Protein AF-A0A2U1TKS6-F1 (afdb_monomer_lite)

pLDDT: mean 81.39, std 15.03, range [42.94, 94.88]

Structure (mmCIF, N/CA/C/O backbone):
data_AF-A0A2U1TKS6-F1
#
_entry.id   AF-A0A2U1TKS6-F1
#
loop_
_atom_site.group_PDB
_atom_site.id
_atom_site.type_symbol
_atom_site.label_atom_id
_atom_site.label_alt_id
_atom_site.label_comp_id
_atom_site.label_asym_id
_atom_site.label_entity_id
_atom_site.label_seq_id
_atom_site.pdbx_PDB_ins_code
_atom_site.Cartn_x
_atom_site.Cartn_y
_atom_site.Cartn_z
_atom_site.occupancy
_atom_site.B_iso_or_equiv
_atom_site.auth_seq_id
_atom_site.auth_comp_id
_atom_site.auth_asym_id
_atom_site.auth_atom_id
_atom_site.pdbx_PDB_model_num
ATOM 1 N N . MET A 1 1 ? -7.427 -8.996 22.376 1.00 46.34 1 MET A N 1
ATOM 2 C CA . MET A 1 1 ? -8.128 -9.813 21.365 1.00 46.34 1 MET A CA 1
ATOM 3 C C . MET A 1 1 ? -8.877 -8.839 20.470 1.00 46.34 1 MET A C 1
ATOM 5 O O . MET A 1 1 ? -9.653 -8.060 21.004 1.00 46.34 1 MET A O 1
ATOM 9 N N . TYR A 1 2 ? -8.538 -8.770 19.176 1.00 42.94 2 TYR A N 1
ATOM 10 C CA . TYR A 1 2 ? -9.098 -7.809 18.207 1.00 42.94 2 TYR A CA 1
ATOM 11 C C . TYR A 1 2 ? -10.504 -8.237 17.784 1.00 42.94 2 TYR A C 1
ATOM 13 O O . TYR A 1 2 ? -10.754 -8.671 16.663 1.00 42.94 2 TYR A O 1
ATOM 21 N N . ASP A 1 3 ? -11.394 -8.178 18.760 1.00 50.84 3 ASP A N 1
ATOM 22 C CA . ASP A 1 3 ? -12.765 -8.631 18.687 1.00 50.84 3 ASP A CA 1
ATOM 23 C C . ASP A 1 3 ? -13.631 -7.468 18.201 1.00 50.84 3 ASP A C 1
ATOM 25 O O . ASP A 1 3 ? -13.960 -6.576 18.974 1.00 50.84 3 ASP A O 1
ATOM 29 N N . ASN A 1 4 ? -13.853 -7.400 16.885 1.00 53.84 4 ASN A N 1
ATOM 30 C CA . ASN A 1 4 ? -14.971 -6.716 16.222 1.00 53.84 4 ASN A CA 1
ATOM 31 C C . ASN A 1 4 ? -14.912 -7.051 14.722 1.00 53.84 4 ASN A C 1
ATOM 33 O O . ASN A 1 4 ? -14.368 -6.318 13.892 1.00 53.84 4 ASN A O 1
ATOM 37 N N . GLY A 1 5 ? -15.434 -8.228 14.382 1.00 59.56 5 GLY A N 1
ATOM 38 C CA . GLY A 1 5 ? -15.431 -8.791 13.038 1.00 59.56 5 GLY A CA 1
ATOM 39 C C . GLY A 1 5 ? -16.249 -8.003 12.012 1.00 59.56 5 GLY A C 1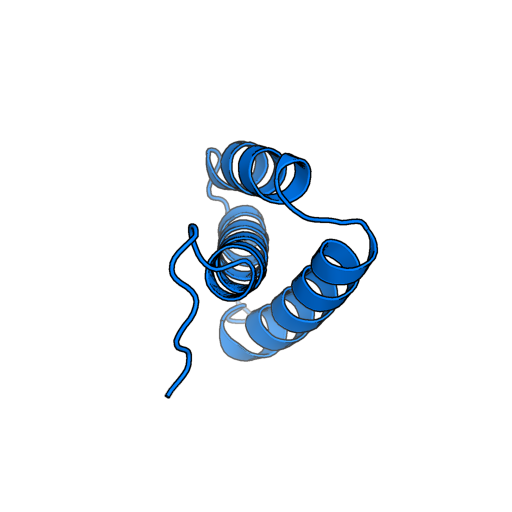
ATOM 40 O O . GLY A 1 5 ? -17.430 -8.276 11.813 1.00 59.56 5 GLY A O 1
ATOM 41 N N . ARG A 1 6 ? -15.588 -7.110 11.267 1.00 53.59 6 ARG A N 1
ATOM 42 C CA . ARG A 1 6 ? -16.023 -6.635 9.940 1.00 53.59 6 ARG A CA 1
ATOM 43 C C . ARG A 1 6 ? -14.805 -6.345 9.055 1.00 53.59 6 ARG A C 1
ATOM 45 O O . ARG A 1 6 ? -14.411 -5.195 8.936 1.00 53.59 6 ARG A O 1
ATOM 52 N N . GLY A 1 7 ? -14.205 -7.384 8.461 1.00 52.03 7 GLY A N 1
ATOM 53 C CA . GLY A 1 7 ? -13.221 -7.258 7.366 1.00 52.03 7 GLY A CA 1
ATOM 54 C C . GLY A 1 7 ? -12.122 -6.224 7.631 1.00 52.03 7 GLY A C 1
ATOM 55 O O . GLY A 1 7 ? -12.135 -5.141 7.056 1.00 52.03 7 GLY A O 1
ATOM 56 N N . VAL A 1 8 ? -11.239 -6.570 8.559 1.00 55.22 8 VAL A N 1
ATOM 57 C CA . VAL A 1 8 ? -10.245 -5.750 9.259 1.00 55.22 8 VAL A CA 1
ATOM 58 C C . VAL A 1 8 ? -9.625 -4.614 8.406 1.00 55.22 8 VAL A C 1
ATOM 60 O O . VAL A 1 8 ? -8.901 -4.880 7.447 1.00 55.22 8 VAL A O 1
ATOM 63 N N . PRO A 1 9 ? -9.819 -3.330 8.775 1.00 61.16 9 PRO A N 1
ATOM 64 C CA . PRO A 1 9 ? -9.127 -2.187 8.163 1.00 61.16 9 PRO A CA 1
ATOM 65 C C . PRO A 1 9 ? -7.601 -2.342 8.156 1.00 61.16 9 PRO A C 1
ATOM 67 O O . PRO A 1 9 ? -6.942 -1.944 7.200 1.00 61.16 9 PRO A O 1
ATOM 70 N N . GLN A 1 10 ? -7.061 -2.985 9.192 1.00 64.50 10 GLN A N 1
ATOM 71 C CA . GLN A 1 10 ? -5.640 -3.284 9.344 1.00 64.50 10 GLN A CA 1
ATOM 72 C C . GLN A 1 10 ? -5.096 -4.171 8.213 1.00 64.50 10 GLN A C 1
ATOM 74 O O . GLN A 1 10 ? -4.017 -3.893 7.685 1.00 64.50 10 GLN A O 1
ATOM 79 N N . ASP A 1 11 ? -5.864 -5.172 7.770 1.00 81.31 11 ASP A N 1
ATOM 80 C CA . ASP A 1 11 ? -5.464 -6.037 6.654 1.00 81.31 11 ASP A CA 1
ATOM 81 C C . ASP A 1 11 ? -5.445 -5.260 5.337 1.00 81.31 11 ASP A C 1
ATOM 83 O O . ASP A 1 11 ? -4.545 -5.437 4.519 1.00 81.31 11 ASP A O 1
ATOM 87 N N . TYR A 1 12 ? -6.392 -4.338 5.133 1.00 85.62 12 TYR A N 1
ATOM 88 C CA . TYR A 1 12 ? -6.401 -3.477 3.950 1.00 85.62 12 TYR A CA 1
ATOM 89 C C . TYR A 1 12 ? -5.216 -2.504 3.935 1.00 85.62 12 TYR A C 1
ATOM 91 O O . TYR A 1 12 ? -4.621 -2.275 2.883 1.00 85.62 12 TYR A O 1
ATOM 99 N N . GLN A 1 13 ? -4.816 -1.962 5.085 1.00 87.62 13 GLN A N 1
ATOM 100 C CA . GLN A 1 13 ? -3.635 -1.100 5.171 1.00 87.62 13 GLN A CA 1
ATOM 101 C C . GLN A 1 13 ? -2.355 -1.859 4.803 1.00 87.62 13 GLN A C 1
ATOM 103 O O . GLN A 1 13 ? -1.539 -1.368 4.018 1.00 87.62 13 GLN A O 1
ATOM 108 N N . GLN A 1 14 ? -2.204 -3.083 5.315 1.00 87.62 14 GLN A N 1
ATOM 109 C CA . GLN A 1 14 ? -1.082 -3.954 4.970 1.00 87.62 14 GLN A CA 1
ATOM 110 C C . GLN A 1 14 ? -1.140 -4.415 3.508 1.00 87.62 14 GLN A C 1
ATOM 112 O O . GLN A 1 14 ? -0.116 -4.420 2.826 1.00 87.62 14 GLN A O 1
ATOM 117 N N . ALA A 1 15 ? -2.324 -4.742 2.986 1.00 90.50 15 ALA A N 1
ATOM 118 C CA . ALA A 1 15 ? -2.508 -5.131 1.591 1.00 90.50 15 ALA A CA 1
ATOM 119 C C . ALA A 1 15 ? -2.135 -3.992 0.634 1.00 90.50 15 ALA A C 1
ATOM 121 O O . ALA A 1 15 ? -1.430 -4.219 -0.347 1.00 90.50 15 ALA A O 1
ATOM 122 N N . TYR A 1 16 ? -2.540 -2.754 0.933 1.00 92.81 16 TYR A N 1
ATOM 123 C CA . TYR A 1 16 ? -2.126 -1.581 0.164 1.00 92.81 16 TYR A CA 1
ATOM 124 C C . TYR A 1 16 ? -0.598 -1.446 0.130 1.00 92.81 16 TYR A C 1
ATOM 126 O O . TYR A 1 16 ? -0.031 -1.212 -0.939 1.00 92.81 16 TYR A O 1
ATOM 134 N N . ALA A 1 17 ? 0.072 -1.637 1.272 1.00 91.38 17 ALA A N 1
ATOM 135 C CA . ALA A 1 17 ? 1.529 -1.604 1.357 1.00 91.38 17 ALA A CA 1
ATOM 136 C C . ALA A 1 17 ? 2.188 -2.697 0.500 1.00 91.38 17 ALA A C 1
ATOM 138 O O . ALA A 1 17 ? 3.097 -2.401 -0.276 1.00 91.38 17 ALA A O 1
ATOM 139 N N . TRP A 1 18 ? 1.691 -3.934 0.568 1.00 91.00 18 TRP A N 1
ATOM 140 C CA . TRP A 1 18 ? 2.172 -5.042 -0.259 1.00 91.00 18 TRP A CA 1
ATOM 141 C C . TRP A 1 18 ? 1.978 -4.795 -1.753 1.00 91.00 18 TRP A C 1
ATOM 143 O O . TRP A 1 18 ? 2.918 -4.976 -2.523 1.00 91.00 18 TRP A O 1
ATOM 153 N N . TYR A 1 19 ? 0.802 -4.323 -2.173 1.00 92.88 19 TYR A N 1
ATOM 154 C CA . TYR A 1 19 ? 0.551 -3.994 -3.575 1.00 92.88 19 TYR A CA 1
ATOM 155 C C . TYR A 1 19 ? 1.388 -2.804 -4.053 1.00 92.88 19 TYR A C 1
ATOM 157 O O . TYR A 1 19 ? 1.819 -2.779 -5.201 1.00 92.88 19 TYR A O 1
ATOM 165 N N . ALA A 1 20 ? 1.673 -1.825 -3.191 1.00 91.81 20 ALA A N 1
ATOM 166 C CA . ALA A 1 20 ? 2.574 -0.730 -3.540 1.00 91.81 20 ALA A CA 1
ATOM 167 C C . ALA A 1 20 ? 4.000 -1.237 -3.817 1.00 91.81 20 ALA A C 1
ATOM 169 O O . ALA A 1 20 ? 4.605 -0.834 -4.810 1.00 91.81 20 ALA A O 1
ATOM 170 N N . VAL A 1 21 ? 4.509 -2.153 -2.990 1.00 90.31 21 VAL A N 1
ATOM 171 C CA . VAL A 1 21 ? 5.823 -2.780 -3.203 1.00 90.31 21 VAL A CA 1
ATOM 172 C C . VAL A 1 21 ? 5.820 -3.696 -4.428 1.00 90.31 21 VAL A C 1
ATOM 174 O O . VAL A 1 21 ? 6.745 -3.639 -5.233 1.00 90.31 21 VAL A O 1
ATOM 177 N N . ALA A 1 22 ? 4.782 -4.512 -4.616 1.00 90.25 22 ALA A N 1
ATOM 178 C CA . ALA A 1 22 ? 4.660 -5.388 -5.780 1.00 90.25 22 ALA A CA 1
ATOM 179 C C . ALA A 1 22 ? 4.620 -4.589 -7.093 1.00 90.25 22 ALA A C 1
ATOM 181 O O . ALA A 1 22 ? 5.325 -4.933 -8.039 1.00 90.25 22 ALA A O 1
ATOM 182 N N . ALA A 1 23 ? 3.891 -3.468 -7.120 1.00 91.38 23 ALA A N 1
ATOM 183 C CA . ALA A 1 23 ? 3.857 -2.566 -8.269 1.00 91.38 23 ALA A CA 1
ATOM 184 C C . ALA A 1 23 ? 5.251 -2.023 -8.618 1.00 91.38 23 ALA A C 1
ATOM 186 O O . ALA A 1 23 ? 5.609 -1.941 -9.789 1.00 91.38 23 ALA A O 1
ATOM 187 N N . ALA A 1 24 ? 6.063 -1.693 -7.612 1.00 87.75 24 ALA A N 1
ATOM 188 C CA . ALA A 1 24 ? 7.432 -1.234 -7.833 1.00 87.75 24 ALA A CA 1
ATOM 189 C C . ALA A 1 24 ? 8.399 -2.348 -8.260 1.00 87.75 24 ALA A C 1
ATOM 191 O O . ALA A 1 24 ? 9.392 -2.067 -8.922 1.00 87.75 24 ALA A O 1
ATOM 192 N N . ASN A 1 25 ? 8.099 -3.601 -7.919 1.00 86.75 25 ASN A N 1
ATOM 193 C CA . ASN A 1 25 ? 8.833 -4.773 -8.397 1.00 86.75 25 ASN A CA 1
ATOM 194 C C . ASN A 1 25 ? 8.389 -5.237 -9.801 1.00 86.75 25 ASN A C 1
ATOM 196 O O . ASN A 1 25 ? 8.893 -6.245 -10.291 1.00 86.75 25 ASN A O 1
ATOM 200 N N . GLY A 1 26 ? 7.472 -4.517 -10.461 1.0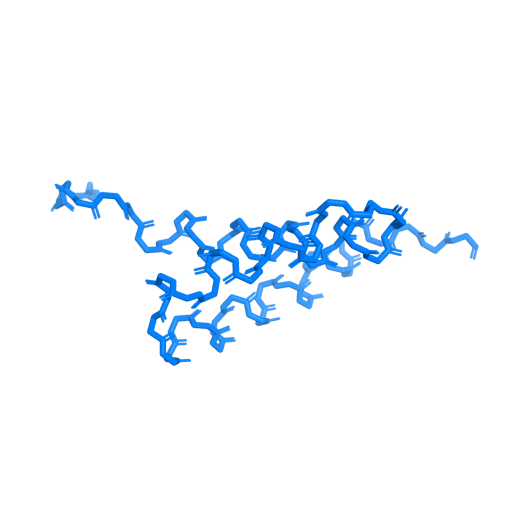0 89.69 26 GLY A N 1
ATOM 201 C CA . GLY A 1 26 ? 7.033 -4.806 -11.830 1.00 89.69 26 GLY A CA 1
ATOM 202 C C . GLY A 1 26 ? 5.765 -5.656 -11.944 1.00 89.69 26 GLY A C 1
ATOM 203 O O . GLY A 1 26 ? 5.455 -6.139 -13.032 1.00 89.69 26 GLY A O 1
ATOM 204 N N . ASP A 1 27 ? 5.013 -5.849 -10.857 1.00 90.31 27 ASP A N 1
ATOM 205 C CA . ASP A 1 27 ? 3.701 -6.494 -10.935 1.00 90.31 27 ASP A CA 1
ATOM 206 C C . ASP A 1 27 ? 2.670 -5.539 -11.560 1.00 90.31 27 ASP A C 1
ATOM 208 O O . ASP A 1 27 ? 2.257 -4.546 -10.956 1.00 90.31 27 ASP A O 1
ATOM 212 N N . ASN A 1 28 ? 2.219 -5.869 -12.770 1.00 93.25 28 ASN A N 1
ATOM 213 C CA . ASN A 1 28 ? 1.249 -5.079 -13.532 1.00 93.25 28 ASN A CA 1
ATOM 214 C C . ASN A 1 28 ? -0.172 -5.093 -12.934 1.00 93.25 28 ASN A C 1
ATOM 216 O O . ASN A 1 28 ? -0.965 -4.191 -13.208 1.00 93.25 28 ASN A O 1
ATOM 220 N N . ASN A 1 29 ? -0.517 -6.091 -12.115 1.00 91.12 29 ASN A N 1
ATOM 221 C CA . ASN A 1 29 ? -1.825 -6.191 -11.457 1.00 91.12 29 ASN A CA 1
ATOM 222 C C . ASN A 1 29 ? -1.847 -5.483 -10.099 1.00 91.12 29 ASN A C 1
ATOM 224 O O . ASN A 1 29 ? -2.913 -5.104 -9.601 1.00 91.12 29 ASN A O 1
ATOM 228 N N . ALA A 1 30 ? -0.679 -5.270 -9.499 1.00 92.38 30 ALA A N 1
ATOM 229 C CA . ALA A 1 30 ? -0.566 -4.663 -8.186 1.00 92.38 30 ALA A CA 1
ATOM 230 C C . ALA A 1 30 ? -1.109 -3.219 -8.102 1.00 92.38 30 ALA A C 1
ATOM 232 O O . ALA A 1 30 ? -1.825 -2.944 -7.140 1.00 92.38 30 ALA A O 1
ATOM 233 N N . PRO A 1 31 ? -0.912 -2.306 -9.080 1.00 93.25 31 PRO A N 1
ATOM 234 C CA . PRO A 1 31 ? -1.532 -0.977 -9.053 1.00 93.25 31 PRO A CA 1
ATOM 235 C C . PRO A 1 31 ? -3.063 -1.030 -8.968 1.00 93.25 31 PRO A C 1
ATOM 237 O O . PRO A 1 31 ? -3.669 -0.323 -8.162 1.00 93.25 31 PRO A O 1
ATOM 240 N N . LYS A 1 32 ? -3.684 -1.927 -9.745 1.00 94.88 32 LYS A N 1
ATOM 241 C CA . LYS A 1 32 ? -5.140 -2.122 -9.763 1.00 94.88 32 LYS A CA 1
ATOM 242 C C . LYS A 1 32 ? -5.645 -2.635 -8.414 1.00 94.88 32 LYS A C 1
ATOM 244 O O . LYS A 1 32 ? -6.632 -2.130 -7.880 1.00 94.88 32 LYS A O 1
ATOM 249 N N . ASN A 1 33 ? -4.948 -3.606 -7.830 1.00 91.38 33 ASN A N 1
ATOM 250 C CA . ASN A 1 33 ? -5.300 -4.145 -6.518 1.00 91.38 33 ASN A CA 1
ATOM 251 C C . ASN A 1 33 ? -5.073 -3.126 -5.392 1.00 91.38 33 ASN A C 1
ATOM 253 O O . ASN A 1 33 ? -5.922 -2.996 -4.508 1.00 91.38 33 ASN A O 1
ATOM 257 N N . ARG A 1 34 ? -3.994 -2.336 -5.465 1.00 93.44 34 ARG A N 1
ATOM 258 C CA . ARG A 1 34 ? -3.724 -1.213 -4.558 1.00 93.44 34 ARG A CA 1
ATOM 259 C C . ARG A 1 34 ? -4.884 -0.221 -4.551 1.00 93.44 34 ARG A C 1
ATOM 261 O O . ARG A 1 34 ? -5.334 0.171 -3.481 1.00 93.44 34 ARG A O 1
ATOM 268 N N . GLU A 1 35 ? -5.387 0.166 -5.721 1.00 92.25 35 GLU A N 1
ATOM 269 C CA . GLU A 1 35 ? -6.527 1.084 -5.839 1.00 92.25 35 GLU A CA 1
ATOM 270 C C . GLU A 1 35 ? -7.830 0.493 -5.308 1.00 92.25 35 GLU A C 1
ATOM 272 O O . GLU A 1 35 ? -8.565 1.179 -4.598 1.00 92.25 35 GLU A O 1
ATOM 277 N N . ASN A 1 36 ? -8.108 -0.780 -5.595 1.00 92.06 36 ASN A N 1
ATOM 278 C CA . ASN A 1 36 ? -9.291 -1.460 -5.065 1.00 92.06 36 ASN A CA 1
ATOM 279 C C . ASN A 1 36 ? -9.316 -1.446 -3.534 1.00 92.06 36 ASN A C 1
ATOM 281 O O . ASN A 1 36 ? -10.367 -1.237 -2.929 1.00 92.06 36 ASN A O 1
ATOM 285 N N . VAL A 1 37 ? -8.153 -1.642 -2.915 1.00 90.12 37 VAL A N 1
ATOM 286 C CA . VAL A 1 37 ? -7.995 -1.567 -1.465 1.00 90.12 37 VAL A CA 1
ATOM 287 C C . VAL A 1 37 ? -8.062 -0.120 -0.973 1.00 90.12 37 VAL A C 1
ATOM 289 O O . VAL A 1 37 ? -8.770 0.154 -0.010 1.00 90.12 37 VAL A O 1
ATOM 292 N N . ALA A 1 38 ? -7.419 0.825 -1.664 1.00 89.56 38 ALA A N 1
ATOM 293 C CA . ALA A 1 38 ? -7.454 2.245 -1.314 1.00 89.56 38 ALA A CA 1
ATOM 294 C C . ALA A 1 38 ? -8.881 2.807 -1.269 1.00 89.56 38 ALA A C 1
ATOM 296 O O . ALA A 1 38 ? -9.205 3.570 -0.367 1.00 89.56 38 ALA A O 1
ATOM 297 N N . ARG A 1 39 ? -9.759 2.380 -2.188 1.00 90.06 39 ARG A N 1
ATOM 298 C CA . ARG A 1 39 ? -11.181 2.773 -2.207 1.00 90.06 39 ARG A CA 1
ATOM 299 C C . ARG A 1 39 ? -11.978 2.267 -1.003 1.00 90.06 39 ARG A C 1
ATOM 301 O O . ARG A 1 39 ? -13.039 2.808 -0.715 1.00 90.06 39 ARG A O 1
ATOM 308 N N . ARG A 1 40 ? -11.501 1.217 -0.329 1.00 86.50 40 ARG A N 1
ATOM 309 C CA . ARG A 1 40 ? -12.114 0.668 0.892 1.00 86.50 40 ARG A CA 1
ATOM 310 C C . ARG A 1 40 ? -11.561 1.311 2.162 1.00 86.50 40 ARG A C 1
ATOM 312 O O . ARG A 1 40 ? -12.159 1.157 3.223 1.00 86.50 40 ARG A O 1
ATOM 319 N N . LEU A 1 41 ? -10.427 2.002 2.064 1.00 86.06 41 LEU A N 1
ATOM 320 C CA . LEU A 1 41 ? -9.771 2.663 3.184 1.00 86.06 41 LEU A CA 1
ATOM 321 C C . LEU A 1 41 ? -10.322 4.077 3.379 1.00 86.06 41 LEU A C 1
ATOM 323 O O . LEU A 1 41 ? -10.645 4.786 2.429 1.00 86.06 41 LEU A O 1
ATOM 327 N N . THR A 1 42 ? -10.379 4.512 4.636 1.00 88.69 42 THR A N 1
ATOM 328 C CA . THR A 1 42 ? -10.600 5.924 4.957 1.00 88.69 42 THR A CA 1
ATOM 329 C C . THR A 1 42 ? -9.337 6.734 4.634 1.00 88.69 42 THR A C 1
ATOM 331 O O . THR A 1 4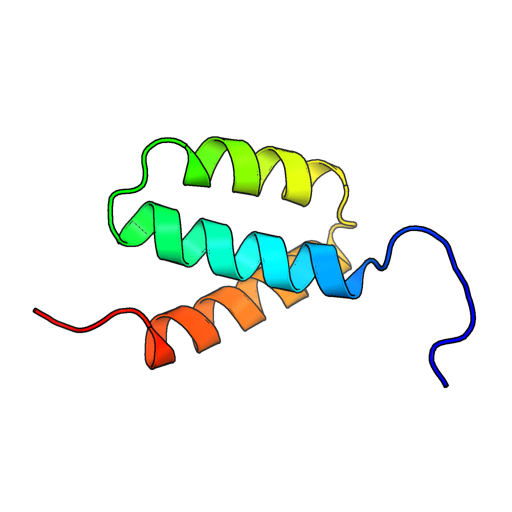2 ? -8.242 6.166 4.596 1.00 88.69 42 THR A O 1
ATOM 334 N N . PRO A 1 43 ? -9.431 8.063 4.454 1.00 86.62 43 PRO A N 1
ATOM 335 C CA . PRO A 1 43 ? -8.255 8.905 4.217 1.00 86.62 43 PRO A CA 1
ATOM 336 C C . PRO A 1 43 ? -7.166 8.759 5.295 1.00 86.62 43 PRO A C 1
ATOM 338 O O . PRO A 1 43 ? -5.974 8.714 4.985 1.00 86.62 43 PRO A O 1
ATOM 341 N N . LEU A 1 44 ? -7.576 8.612 6.561 1.00 87.88 44 LEU A N 1
ATOM 342 C CA . LEU A 1 44 ? -6.667 8.346 7.677 1.00 87.88 44 LEU A CA 1
ATOM 343 C C . LEU A 1 44 ? -5.955 6.999 7.502 1.00 87.88 44 LEU A C 1
ATOM 345 O O . LEU A 1 44 ? -4.727 6.930 7.516 1.00 87.88 44 LEU A O 1
ATOM 349 N N . ALA A 1 45 ? -6.722 5.938 7.246 1.00 87.31 45 ALA A N 1
ATOM 350 C CA . ALA A 1 45 ? -6.170 4.603 7.090 1.00 87.31 45 ALA A CA 1
ATOM 351 C C . ALA A 1 45 ? -5.273 4.479 5.845 1.00 87.31 45 ALA A C 1
ATOM 353 O O . ALA A 1 45 ? -4.276 3.762 5.883 1.00 87.31 45 ALA A O 1
ATOM 354 N N . LEU A 1 46 ? -5.576 5.206 4.766 1.00 87.44 46 LEU A N 1
ATOM 355 C CA . LEU A 1 46 ? -4.734 5.296 3.572 1.00 87.44 46 LEU A CA 1
ATOM 356 C C . LEU A 1 46 ? -3.375 5.937 3.884 1.00 87.44 46 LEU A C 1
ATOM 358 O O . LEU A 1 46 ? -2.351 5.475 3.387 1.00 87.44 46 LEU A O 1
ATOM 362 N N . THR A 1 47 ? -3.355 6.972 4.723 1.00 90.56 47 THR A N 1
ATOM 363 C CA . THR A 1 47 ? -2.118 7.653 5.143 1.00 90.56 47 THR A CA 1
ATOM 364 C C . THR A 1 47 ? -1.228 6.717 5.967 1.00 90.56 47 THR A C 1
ATOM 366 O O . THR A 1 47 ? -0.019 6.614 5.741 1.00 90.56 47 THR A O 1
ATOM 369 N N . GLU A 1 48 ? -1.828 5.952 6.878 1.00 89.81 48 GLU A N 1
ATOM 370 C CA . GLU A 1 48 ? -1.130 4.890 7.609 1.00 89.81 48 GLU A CA 1
ATOM 371 C C . GLU A 1 48 ? -0.619 3.795 6.659 1.00 89.81 48 GLU A C 1
ATOM 373 O O . GLU A 1 48 ? 0.547 3.406 6.727 1.00 89.81 48 GLU A O 1
ATOM 378 N N . ALA A 1 49 ? -1.439 3.359 5.698 1.00 90.31 49 ALA A N 1
ATOM 379 C CA . ALA A 1 49 ? -1.061 2.370 4.690 1.00 90.31 49 ALA A CA 1
ATOM 380 C C . ALA A 1 49 ? 0.124 2.822 3.821 1.00 90.31 49 ALA A C 1
ATOM 382 O O . ALA A 1 49 ? 1.016 2.030 3.517 1.00 90.31 49 ALA A O 1
ATOM 383 N N . GLN A 1 50 ? 0.176 4.104 3.451 1.00 89.75 50 GLN A N 1
ATOM 384 C CA . GLN A 1 50 ? 1.317 4.706 2.753 1.00 89.75 50 GLN A CA 1
ATOM 385 C C . GLN A 1 50 ? 2.585 4.698 3.617 1.00 89.75 50 GLN A C 1
ATOM 387 O O . GLN A 1 50 ? 3.683 4.448 3.114 1.00 89.75 50 GLN A O 1
ATOM 392 N N . THR A 1 51 ? 2.438 4.915 4.924 1.00 90.50 51 THR A N 1
ATOM 393 C CA . THR A 1 51 ? 3.549 4.848 5.882 1.00 90.50 51 THR A CA 1
ATOM 394 C C . THR A 1 51 ? 4.081 3.417 6.007 1.00 90.50 51 THR A C 1
ATOM 396 O O . THR A 1 51 ? 5.294 3.200 5.941 1.00 90.50 51 THR A O 1
ATOM 399 N N . PHE A 1 52 ? 3.194 2.419 6.084 1.00 88.00 52 PHE A N 1
ATOM 400 C CA . PHE A 1 52 ? 3.577 1.004 6.036 1.00 88.00 52 PHE A CA 1
ATOM 401 C C . PHE A 1 52 ? 4.250 0.633 4.716 1.00 88.00 52 PHE A C 1
ATOM 403 O O . PHE A 1 52 ? 5.280 -0.038 4.739 1.00 88.00 52 PHE A O 1
ATOM 410 N N . ALA A 1 53 ? 3.729 1.119 3.584 1.00 90.12 53 ALA A N 1
ATOM 411 C CA . ALA A 1 53 ? 4.331 0.907 2.272 1.00 90.12 53 ALA A CA 1
ATOM 412 C C . ALA A 1 53 ? 5.790 1.363 2.269 1.00 90.12 53 ALA A C 1
ATOM 414 O O . ALA A 1 53 ? 6.661 0.584 1.898 1.00 90.12 53 ALA A O 1
ATOM 415 N N . ARG A 1 54 ? 6.084 2.576 2.762 1.00 89.00 54 ARG A N 1
ATOM 416 C CA . ARG A 1 54 ? 7.459 3.098 2.877 1.00 89.00 54 ARG A CA 1
ATOM 417 C C . ARG A 1 54 ? 8.369 2.178 3.697 1.00 89.00 54 ARG A C 1
ATOM 419 O O . ARG A 1 54 ? 9.507 1.943 3.299 1.00 89.00 54 ARG A O 1
ATOM 426 N N . ASN A 1 55 ? 7.883 1.644 4.815 1.00 88.06 55 ASN A N 1
ATOM 427 C CA . ASN A 1 55 ? 8.653 0.687 5.611 1.00 88.06 55 ASN A CA 1
ATOM 428 C C . ASN A 1 55 ? 8.880 -0.634 4.848 1.00 88.06 55 ASN A C 1
ATOM 430 O O . ASN A 1 55 ? 9.971 -1.199 4.852 1.00 88.06 55 ASN A O 1
ATOM 434 N N . TYR A 1 56 ? 7.866 -1.110 4.126 1.00 86.75 56 TYR A N 1
ATOM 435 C CA . TYR A 1 56 ? 7.957 -2.339 3.342 1.00 86.75 56 TYR A CA 1
ATOM 436 C C . TYR A 1 56 ? 8.901 -2.168 2.152 1.00 86.75 56 TYR A C 1
ATOM 438 O O . TYR A 1 56 ? 9.647 -3.088 1.845 1.00 86.75 56 TYR A O 1
ATOM 446 N N . PHE A 1 57 ? 8.954 -0.987 1.538 1.00 84.62 57 PHE A N 1
ATOM 447 C CA . PHE A 1 57 ? 9.965 -0.645 0.543 1.00 84.62 57 PHE A CA 1
ATOM 448 C C . PHE A 1 57 ? 11.381 -0.808 1.102 1.00 84.62 57 PHE A C 1
ATOM 450 O O . PHE A 1 57 ? 12.205 -1.463 0.476 1.00 84.62 57 PHE A O 1
ATOM 457 N N . ALA A 1 58 ? 11.658 -0.302 2.305 1.00 84.12 58 ALA A N 1
ATOM 458 C CA . ALA A 1 58 ? 12.977 -0.461 2.920 1.00 84.12 58 ALA A CA 1
ATOM 459 C C . ALA A 1 58 ? 13.338 -1.935 3.192 1.00 84.12 58 ALA A C 1
ATOM 461 O O . ALA A 1 58 ? 14.506 -2.308 3.110 1.00 84.12 58 ALA A O 1
ATOM 462 N N . ARG A 1 59 ? 12.341 -2.774 3.500 1.00 79.88 59 ARG A N 1
ATOM 463 C CA . ARG A 1 59 ? 12.539 -4.191 3.837 1.00 79.88 59 ARG A CA 1
ATOM 464 C C . ARG A 1 59 ? 12.541 -5.133 2.626 1.00 79.88 59 ARG A C 1
ATOM 466 O O . ARG A 1 59 ? 13.234 -6.145 2.659 1.00 79.88 59 ARG A O 1
ATOM 473 N N . PHE A 1 60 ? 11.755 -4.836 1.594 1.00 75.44 60 PHE A N 1
ATOM 474 C CA . PHE A 1 60 ? 11.451 -5.746 0.482 1.00 75.44 60 PHE A CA 1
ATOM 475 C C . PHE A 1 60 ? 11.818 -5.195 -0.900 1.00 75.44 60 PHE A C 1
ATOM 477 O O . PHE A 1 60 ? 11.880 -5.976 -1.847 1.00 75.44 60 PHE A O 1
ATOM 484 N N . SER A 1 61 ? 12.092 -3.893 -1.053 1.00 65.19 61 SER A N 1
ATOM 485 C CA . SER A 1 61 ? 12.734 -3.395 -2.275 1.00 65.19 61 SER A CA 1
ATOM 486 C C . SER A 1 61 ? 14.221 -3.733 -2.177 1.00 65.19 61 SER A C 1
ATOM 488 O O . SER A 1 61 ? 15.035 -2.980 -1.637 1.00 65.19 61 SER A O 1
ATOM 490 N N . SER A 1 62 ? 14.557 -4.932 -2.648 1.00 54.91 62 SER A N 1
ATOM 491 C CA . SER A 1 62 ? 15.933 -5.343 -2.882 1.00 54.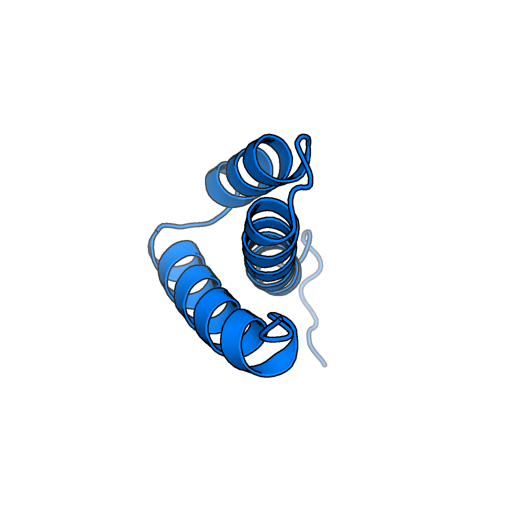91 62 SER A CA 1
ATOM 492 C C . SER A 1 62 ? 16.529 -4.392 -3.918 1.00 54.91 62 SER A C 1
ATOM 494 O O . SER A 1 62 ? 16.108 -4.380 -5.075 1.00 54.91 62 SER A O 1
ATOM 496 N N . LYS A 1 63 ? 17.474 -3.551 -3.480 1.00 52.84 63 LYS A N 1
ATOM 497 C CA . LYS A 1 63 ? 18.368 -2.828 -4.386 1.00 52.84 63 LYS A CA 1
ATOM 498 C C . LYS A 1 63 ? 19.043 -3.864 -5.285 1.00 52.84 63 LYS A C 1
ATOM 500 O O . LYS A 1 63 ? 19.798 -4.693 -4.778 1.00 52.84 63 LYS A O 1
ATOM 505 N N . LYS A 1 64 ? 18.761 -3.804 -6.582 1.00 46.00 64 LYS A N 1
ATOM 506 C CA . LYS A 1 64 ? 19.675 -4.313 -7.600 1.00 46.00 64 LYS A CA 1
ATOM 507 C C . LYS A 1 64 ? 20.686 -3.226 -7.934 1.00 46.00 64 LYS A C 1
ATOM 509 O O . LYS A 1 64 ? 20.276 -2.043 -7.922 1.00 46.00 64 LYS A O 1
#

Sequence (64 aa):
MYDNGRGVPQDYQQAYAWYAVAAANGDNNAPKNRENVARRLTPLALTEAQTFARNYFARFSSKK

Foldseek 3Di:
DPPDDDPDLVVLLCLLLVLLLVVVVPPPCSVVSNVVSVVVHDPVSVVSSVVSNVVCCVVPVPDD

Radius of gyration: 12.25 Å; chains: 1; bounding box: 36×19×35 Å

InterPro domains:
  IPR011990 Tetratricopeptide-like helical domain superfamily [G3DSA:1.25.40.10] (1-64)

Organism: NCBI:txid1508507

Secondary structure (DSSP, 8-state):
-----SS-HHHHHHHHHHHHHHHHTT-SSHHHHHHHHHTTS-HHHHHHHHHHHHHHHHHH----

=== Feature glossary ===
Each block in this record encodes a different view of the same protein. In brief:

Predicted aligned error. PAE(i, j) answers: if I align the predicted and true structures on residue i, how far off (in Å) do I expect residue j to be? A block-diagonal PAE matrix with low values on the blocks and high values off-diagonal is the signature of a multi-domain protein with confidently predicted domains but uncertain inter-domain orientation.

Contact-map, Ramachandran, and PAE plots. Plot images: a contact map (which residues are close in 3D, as an N×N binary image), a Ramachandran scatter (backbone torsion angles, revealing secondary-structure composition at a glance), and — for AlphaFold structures — a PAE heatmap (pairwise prediction confidence).

Backbone torsions (φ/ψ). φ (phi) and ψ (psi) are the two rotatable backbone dihedrals per residue: φ is the C(i-1)–N–Cα–C torsion, ψ is the N–Cα–C–N(i+1) torsion, both in degrees on (−180°, 180°]. α-helical residues cluster near (−60°, −45°); β-strand residues near (−120°, +130°). A Ramachandran plot is simply a scatter of (φ, ψ) for every residue.

Foldseek 3Di. A 3Di character summarizes, for each residue, the relative orientation of the Cα frame of its nearest spatial neighbor. Because it encodes fold topology rather than chemistry, 3Di alignments detect remote structural similarity that sequence alignment misses.

Radius of gyration, Cα contacts, bounding box. Three whole-structure scalars: the radius of gyration (RMS distance of Cα from centroid, in Å), the count of Cα–Cα contacts (pairs closer than 8 Å and separated by more than four residues in sequence — i.e. tertiary, not local, contacts), and the bounding-box dimensions. Together they distinguish compact globular folds from extended fibres or disordered chains.

Sequence. Sequence gives the chain of amino acids in standard one-letter code (A=alanine, C=cysteine, …, Y=tyrosine), read N→C. It is the only feature that is directly encoded by the gene; all structural features are derived from the folded form of this sequence.

mmCIF coordinates. Atomic coordinates in PDBx/mmCIF format — the same representation the Protein Data Bank distributes. Each line of the _atom_site loop places one backbone atom in Cartesian space (units: ångströms, origin: arbitrary).

Secondary structure (3-state, P-SEA). Three-state secondary structure (P-SEA) collapses the eight DSSP classes into helix (a), strand (b), and coil (c). P-SEA assigns these from Cα geometry alone — distances and angles — without requiring backbone oxygens, so it works on any Cα trace.

InterPro / GO / CATH / organism. Functional annotations link the protein to curated databases. InterPro entries identify conserved domains and families by matching the sequence against member-database signatures (Pfam, PROSITE, CDD, …). Gene Ontology (GO) terms describe molecular function, biological process, and cellular component in a controlled vocabulary. CATH places the structure in a hierarchical fold classification (Class/Architecture/Topology/Homologous-superfamily). The organism is the source species.

B-factor. B-factor (Deby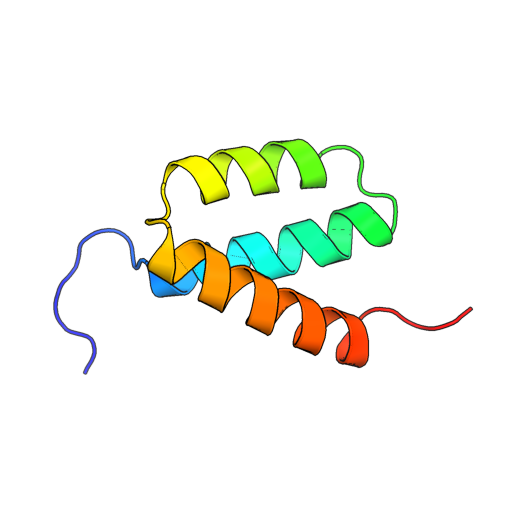e–Waller factor) reflects atomic displacement in the crystal lattice. It is an experimental observable (units Å²), not a prediction; low values mean the atom is pinned down, high values mean it moves or is heterogeneous across the crystal.

Rendered structure images. Structure images are PyMOL renders from six orthogonal camera directions. Cartoon representation draws helices as coils and strands as arrows; sticks shows the backbone as bonds; surface shows the solvent-excluded envelope. Rainbow coloring maps sequence position to hue (blue→red, N→C); chain coloring assigns a distinct color per polypeptide.

Solvent-accessible surface area. Solvent-accessible surface area (SASA) is the area in Å² traced out by the centre of a 1.4 Å probe sphere (a water molecule) rolled over th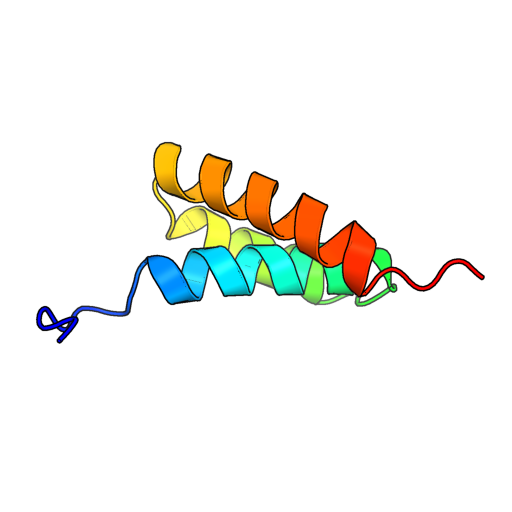e protein's van der Waals surface (Shrake–Rupley / Lee–Richards construction). Buried residues have near-zero SASA; fully exposed residues can exceed 200 Å². The total SASA scales roughly with the number of surface residues.

Secondary structure (8-state, DSSP). The SS8 string is DSSP's per-residue secondary-structure call. α-helix (H) means an i→i+4 H-bond ladder; β-strand (E) means the residue participates in a β-sheet; 3₁₀ (G) and π (I) are tighter and wider helices; T/S are turns/bends; '-' is loop.

pLDDT. For AlphaFold models, the B-factor field carries pLDDT — the model's own estimate of local accuracy on a 0–100 scale. Regions with pLDDT<50 should be treated as essentially unmodeled; they often correspond to intrinsically disordered segments.

Nearest PDB structures. Nearest PDB neighbors are the top structural matches found by Foldseek when searching this structure against the entire Protein Data Bank. Each hit reports a TM-score (0 to 1; >0.5 almost always implies the same fold) and an E-value. These are *structural* homologs — they may share no detectable sequence similarity.